Protein AF-A0A941ZJM2-F1 (afdb_monomer_lite)

pLDDT: mean 84.91, std 15.03, range [44.25, 97.56]

Radius of gyration: 16.62 Å; chains: 1; bounding box: 21×54×40 Å

Sequence (67 aa):
MKKNLRDEMPGVTAFIDSMRAAFGKEVIDSIIRRGMRGEPVFFAKENGIEVGTRFCVKRGDDEQVDS

Secondary structure (DSSP, 8-state):
----HHHH-HHHHHHHHHHHHHH-HHHHHHHHHHHHTT-TT-EEEETTEEEE---------------

Structure (mmCIF, N/CA/C/O backbone):
data_AF-A0A941ZJM2-F1
#
_entry.id   AF-A0A941ZJM2-F1
#
loop_
_atom_site.group_PDB
_atom_site.id
_atom_site.type_symbol
_atom_site.label_atom_id
_atom_site.label_alt_id
_atom_site.label_comp_id
_atom_site.label_asym_id
_atom_site.label_entity_id
_atom_site.label_seq_id
_atom_site.pdbx_PDB_ins_code
_atom_site.Cartn_x
_atom_site.Cartn_y
_atom_site.Cartn_z
_atom_site.occupancy
_atom_site.B_iso_or_equiv
_atom_site.auth_seq_id
_atom_site.auth_comp_id
_atom_site.auth_asym_id
_atom_site.auth_atom_id
_atom_site.pdbx_PDB_model_num
ATOM 1 N N . MET A 1 1 ? 0.634 -4.364 22.859 1.00 44.25 1 MET A N 1
ATOM 2 C CA . MET A 1 1 ? 0.463 -5.118 21.598 1.00 44.25 1 MET A CA 1
ATOM 3 C C . MET A 1 1 ? 0.513 -4.126 20.445 1.00 44.25 1 MET A C 1
ATOM 5 O O . MET A 1 1 ? -0.257 -3.175 20.475 1.00 44.25 1 MET A O 1
ATOM 9 N N . LYS A 1 2 ? 1.440 -4.271 19.486 1.00 50.88 2 LYS A N 1
ATOM 10 C CA . LYS A 1 2 ? 1.396 -3.483 18.241 1.00 50.88 2 LYS A CA 1
ATOM 11 C C . LYS A 1 2 ? 0.177 -3.974 17.464 1.00 50.88 2 LYS A C 1
ATOM 13 O O . LYS A 1 2 ? 0.167 -5.132 17.062 1.00 50.88 2 LYS A O 1
ATOM 18 N N . LYS A 1 3 ? -0.858 -3.144 17.336 1.00 57.91 3 LYS A N 1
ATOM 19 C CA . LYS A 1 3 ? -1.995 -3.458 16.469 1.00 57.91 3 LYS A CA 1
ATOM 20 C C . LYS A 1 3 ? -1.461 -3.653 15.050 1.00 57.91 3 LYS A C 1
ATOM 22 O O . LYS A 1 3 ? -0.644 -2.857 14.586 1.00 57.91 3 LYS A O 1
ATOM 27 N N . ASN A 1 4 ? -1.825 -4.761 14.412 1.00 78.06 4 ASN A N 1
ATOM 28 C CA . ASN A 1 4 ? -1.398 -5.015 13.046 1.00 78.06 4 ASN A CA 1
ATOM 29 C C . ASN A 1 4 ? -2.217 -4.113 12.128 1.00 78.06 4 A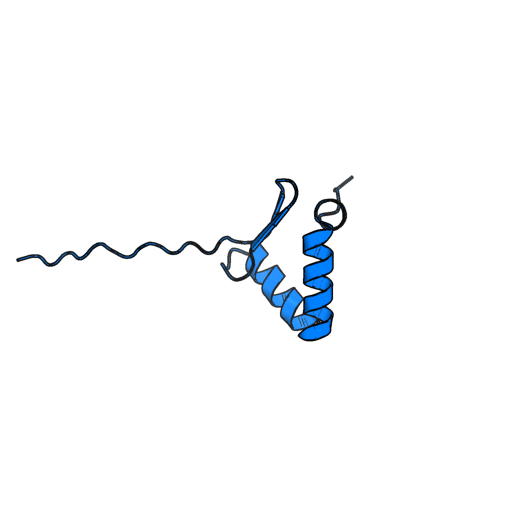SN A C 1
ATOM 31 O O . ASN A 1 4 ? -3.439 -4.205 12.108 1.00 78.06 4 ASN A O 1
ATOM 35 N N . LEU A 1 5 ? -1.542 -3.307 11.309 1.00 72.50 5 LEU A N 1
ATOM 36 C CA . LEU A 1 5 ? -2.181 -2.472 10.283 1.00 72.50 5 LEU A CA 1
ATOM 37 C C . LEU A 1 5 ? -3.124 -3.271 9.366 1.00 72.50 5 LEU A C 1
ATOM 39 O O . LEU A 1 5 ? -4.072 -2.712 8.831 1.00 72.50 5 LEU A O 1
ATOM 43 N N . ARG A 1 6 ? -2.891 -4.582 9.215 1.00 75.75 6 ARG A N 1
ATOM 44 C CA . ARG A 1 6 ? -3.768 -5.486 8.459 1.00 75.75 6 ARG A CA 1
ATOM 45 C C . ARG A 1 6 ? -5.156 -5.653 9.082 1.00 75.75 6 ARG A C 1
ATOM 47 O O . ARG A 1 6 ? -6.125 -5.754 8.341 1.00 75.75 6 ARG A O 1
ATOM 54 N N . ASP A 1 7 ? -5.245 -5.661 10.410 1.00 81.88 7 ASP A N 1
ATOM 55 C CA . ASP A 1 7 ? -6.510 -5.840 11.131 1.00 81.88 7 ASP A CA 1
ATOM 56 C C . ASP A 1 7 ? -7.310 -4.531 11.175 1.00 81.88 7 ASP A C 1
ATOM 58 O O . ASP A 1 7 ? -8.538 -4.542 11.183 1.00 81.88 7 ASP A O 1
ATOM 62 N N . GLU A 1 8 ? -6.619 -3.387 11.179 1.00 86.88 8 GLU A N 1
ATOM 63 C CA . GLU A 1 8 ? -7.261 -2.069 11.209 1.00 86.88 8 GLU A CA 1
ATOM 64 C C . GLU A 1 8 ? -7.624 -1.544 9.804 1.00 86.88 8 GLU A C 1
ATOM 66 O O . GLU A 1 8 ? -8.481 -0.665 9.681 1.00 86.88 8 GLU A O 1
ATOM 71 N N . MET A 1 9 ? -7.010 -2.105 8.752 1.00 92.50 9 MET A N 1
ATOM 72 C CA . MET A 1 9 ? -7.239 -1.751 7.345 1.00 92.50 9 MET A CA 1
ATOM 73 C C . MET A 1 9 ? -7.570 -2.989 6.479 1.00 92.50 9 MET A C 1
ATOM 75 O O . MET A 1 9 ? -6.767 -3.393 5.621 1.00 92.50 9 MET A O 1
ATOM 79 N N . PRO A 1 10 ? -8.723 -3.647 6.711 1.00 92.25 10 PRO A N 1
ATOM 80 C CA . PRO A 1 10 ? -9.070 -4.886 6.021 1.00 92.25 10 PRO A CA 1
ATOM 81 C C . PRO A 1 10 ? -9.324 -4.683 4.521 1.00 92.25 10 PRO A C 1
ATOM 83 O O . PRO A 1 10 ? -8.902 -5.518 3.718 1.00 92.25 10 PRO A O 1
ATOM 86 N N . GLY A 1 11 ? -9.956 -3.574 4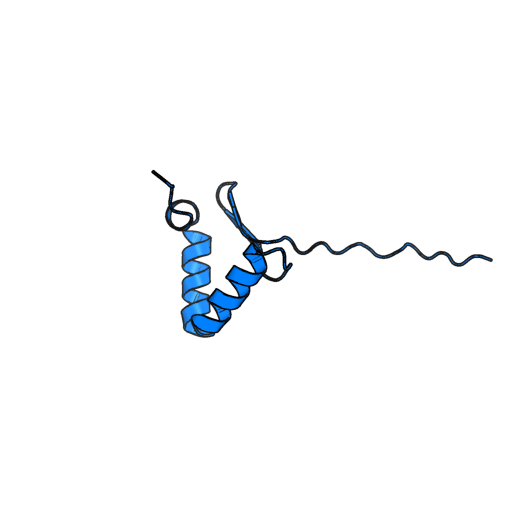.117 1.00 94.69 11 GLY A N 1
ATOM 87 C CA . GLY A 1 11 ? -10.239 -3.284 2.713 1.00 94.69 11 GLY A CA 1
ATOM 88 C C . GLY A 1 11 ? -8.965 -2.997 1.926 1.00 94.69 11 GLY A C 1
ATOM 89 O O . GLY A 1 11 ? -8.748 -3.567 0.855 1.00 94.69 11 GLY A O 1
ATOM 90 N N . VAL A 1 12 ? -8.065 -2.186 2.489 1.00 94.00 12 VAL A N 1
ATOM 91 C CA . VAL A 1 12 ? -6.758 -1.918 1.870 1.00 94.00 12 VAL A CA 1
ATOM 92 C C . VAL A 1 12 ? -5.911 -3.188 1.804 1.00 94.00 12 VAL A C 1
ATOM 94 O O . VAL A 1 12 ? -5.244 -3.423 0.798 1.00 94.00 12 VAL A O 1
ATOM 97 N N . THR A 1 13 ? -5.961 -4.048 2.824 1.00 93.12 13 THR A N 1
ATOM 98 C CA . THR A 1 13 ? -5.232 -5.325 2.811 1.00 93.12 13 THR A CA 1
ATOM 99 C C . THR A 1 13 ? -5.730 -6.247 1.698 1.00 93.12 13 THR A C 1
ATOM 101 O O . THR A 1 13 ? -4.914 -6.733 0.914 1.00 93.12 13 THR A O 1
ATOM 104 N N . ALA A 1 14 ? -7.049 -6.421 1.562 1.00 94.94 14 ALA A N 1
ATOM 105 C CA . ALA A 1 14 ? -7.644 -7.234 0.499 1.00 94.94 14 ALA A CA 1
ATOM 106 C C . ALA A 1 14 ? -7.331 -6.686 -0.907 1.00 94.94 14 ALA A C 1
ATOM 108 O O . ALA A 1 14 ? -7.050 -7.450 -1.838 1.00 94.94 14 ALA A O 1
ATOM 109 N N . PHE A 1 15 ? -7.320 -5.359 -1.060 1.00 94.25 15 PHE A N 1
ATOM 110 C CA . PHE A 1 15 ? -6.908 -4.710 -2.301 1.00 94.25 15 PHE A CA 1
ATOM 111 C C . PHE A 1 15 ? -5.444 -5.012 -2.638 1.00 94.25 15 PHE A C 1
ATOM 113 O O . PHE A 1 15 ? -5.148 -5.449 -3.750 1.00 94.25 15 PHE A O 1
ATOM 120 N N . ILE A 1 16 ? -4.531 -4.862 -1.673 1.00 94.00 16 ILE A N 1
ATOM 121 C CA . ILE A 1 16 ? -3.113 -5.183 -1.874 1.00 94.00 16 ILE A CA 1
ATOM 122 C C . ILE A 1 16 ? -2.941 -6.662 -2.234 1.00 94.00 16 ILE A C 1
ATOM 124 O O . ILE A 1 16 ? -2.162 -6.974 -3.130 1.00 94.00 16 ILE A O 1
ATOM 128 N N . ASP A 1 17 ? -3.651 -7.577 -1.576 1.00 94.94 17 ASP A N 1
ATOM 129 C CA . ASP A 1 17 ? -3.554 -9.007 -1.882 1.00 94.94 17 ASP A CA 1
ATOM 130 C C . ASP A 1 17 ? -4.029 -9.318 -3.310 1.00 94.94 17 ASP A C 1
ATOM 132 O O . ASP A 1 17 ? -3.367 -10.072 -4.027 1.00 94.94 17 ASP A O 1
ATOM 136 N N . SER A 1 18 ? -5.081 -8.643 -3.780 1.00 96.94 18 SER A N 1
ATOM 137 C CA . SER A 1 18 ? -5.530 -8.723 -5.177 1.00 96.94 18 SER A CA 1
ATOM 138 C C . SER A 1 18 ? -4.471 -8.189 -6.149 1.00 96.94 18 SER A C 1
ATOM 140 O O . SER A 1 18 ? -4.189 -8.811 -7.173 1.00 96.94 18 SER A O 1
ATOM 142 N N . MET A 1 19 ? -3.814 -7.074 -5.813 1.00 96.12 19 MET A N 1
ATOM 143 C CA . MET A 1 19 ? -2.711 -6.539 -6.617 1.00 96.12 19 MET A CA 1
ATOM 144 C C . MET A 1 19 ? -1.505 -7.484 -6.639 1.00 96.12 19 MET A C 1
ATOM 146 O O . MET A 1 19 ? -0.891 -7.662 -7.688 1.00 96.12 19 MET A O 1
ATOM 150 N N . ARG A 1 20 ? -1.156 -8.109 -5.507 1.00 96.50 20 ARG A N 1
ATOM 151 C CA . ARG A 1 20 ? -0.068 -9.098 -5.436 1.00 96.50 20 ARG A CA 1
ATOM 152 C C . ARG A 1 20 ? -0.365 -10.308 -6.316 1.00 96.50 20 ARG A C 1
ATOM 154 O O . ARG A 1 20 ? 0.555 -10.814 -6.952 1.00 96.50 20 ARG A O 1
ATOM 161 N N . ALA 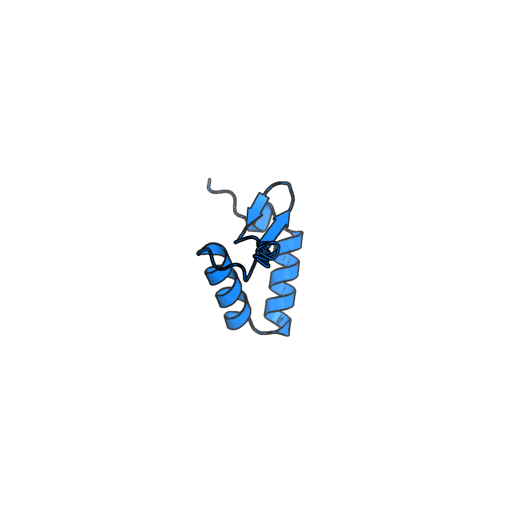A 1 21 ? -1.620 -10.754 -6.359 1.00 96.75 21 ALA A N 1
ATOM 162 C CA . ALA A 1 21 ? -2.046 -11.849 -7.222 1.00 96.75 21 ALA A CA 1
ATOM 163 C C . ALA A 1 21 ? -1.988 -11.470 -8.713 1.00 96.75 21 ALA A C 1
ATOM 165 O O . ALA A 1 21 ? -1.552 -12.278 -9.526 1.00 96.75 21 ALA A O 1
ATOM 166 N N . ALA A 1 22 ? -2.377 -10.241 -9.068 1.00 97.56 22 ALA A N 1
ATOM 167 C CA . ALA A 1 22 ? -2.421 -9.781 -10.457 1.00 97.56 22 ALA A CA 1
ATOM 168 C C . ALA A 1 22 ? -1.047 -9.381 -11.030 1.00 97.56 22 ALA A C 1
ATOM 170 O O . ALA A 1 22 ? -0.741 -9.694 -12.177 1.00 97.56 22 ALA A O 1
ATOM 171 N N . PHE A 1 23 ? -0.220 -8.686 -10.246 1.00 95.38 23 PHE A N 1
ATOM 172 C CA . PHE A 1 23 ? 1.033 -8.063 -10.706 1.00 95.38 23 PHE A CA 1
ATOM 173 C C . PHE A 1 23 ? 2.293 -8.695 -10.107 1.00 95.38 23 PHE A C 1
ATOM 175 O O . PHE A 1 23 ? 3.410 -8.333 -10.472 1.00 95.38 23 PHE A O 1
ATOM 182 N N . GLY A 1 24 ? 2.125 -9.637 -9.181 1.00 96.94 24 GLY A N 1
ATOM 183 C CA . GLY A 1 24 ? 3.216 -10.272 -8.461 1.00 96.94 24 GLY A CA 1
ATOM 184 C C . GLY A 1 24 ? 3.528 -9.583 -7.134 1.00 96.94 24 GLY A C 1
ATOM 185 O O . GLY A 1 24 ? 3.571 -8.356 -7.001 1.00 96.94 24 GLY A O 1
ATOM 186 N N . LYS A 1 25 ? 3.795 -10.413 -6.126 1.00 95.94 25 LYS A N 1
ATOM 187 C CA . LYS A 1 25 ? 4.037 -9.972 -4.751 1.00 95.94 25 LYS A CA 1
ATOM 188 C C . LYS A 1 25 ? 5.229 -9.021 -4.622 1.00 95.94 25 LYS A C 1
ATOM 190 O O . LYS A 1 25 ? 5.123 -8.009 -3.936 1.00 95.94 25 LYS A O 1
ATOM 195 N N . GLU A 1 26 ? 6.344 -9.331 -5.276 1.00 96.44 26 GLU A N 1
ATOM 196 C CA . GLU A 1 26 ? 7.593 -8.573 -5.124 1.00 96.44 26 GLU A CA 1
ATOM 197 C C . GLU A 1 26 ? 7.478 -7.138 -5.655 1.00 96.44 26 GLU A C 1
ATOM 199 O O . GLU A 1 26 ? 7.963 -6.198 -5.021 1.00 96.44 26 GLU A O 1
ATOM 204 N N . VAL A 1 27 ? 6.766 -6.950 -6.771 1.00 96.31 27 VAL A N 1
ATOM 205 C CA . VAL A 1 27 ? 6.524 -5.629 -7.371 1.00 96.31 27 VAL A CA 1
ATOM 206 C C . VAL A 1 27 ? 5.695 -4.761 -6.428 1.00 96.31 27 VAL A C 1
ATOM 208 O O . VAL A 1 27 ? 6.090 -3.643 -6.090 1.00 96.31 27 VAL A O 1
ATOM 211 N N . ILE A 1 28 ? 4.572 -5.298 -5.951 1.00 96.50 28 ILE A N 1
ATOM 212 C CA . ILE A 1 28 ? 3.654 -4.572 -5.070 1.00 96.50 28 ILE A CA 1
ATOM 213 C C . ILE A 1 28 ? 4.300 -4.273 -3.717 1.00 96.50 28 ILE A C 1
ATOM 215 O O . ILE A 1 28 ? 4.231 -3.141 -3.236 1.00 96.50 28 ILE A O 1
ATOM 219 N N . ASP A 1 29 ? 5.001 -5.240 -3.125 1.00 94.94 29 ASP A N 1
ATOM 220 C CA . ASP A 1 29 ? 5.698 -5.024 -1.858 1.00 94.94 29 ASP A CA 1
ATOM 221 C C . ASP A 1 29 ? 6.824 -3.983 -1.993 1.00 94.94 29 ASP A C 1
ATOM 223 O O . ASP A 1 29 ? 7.082 -3.231 -1.051 1.00 94.94 29 ASP A O 1
ATOM 227 N N . SER A 1 30 ? 7.496 -3.900 -3.147 1.00 96.69 30 SER A N 1
ATOM 228 C CA . SER A 1 30 ? 8.493 -2.856 -3.423 1.00 96.69 30 SER A CA 1
ATOM 229 C C . SER A 1 30 ? 7.862 -1.459 -3.461 1.00 96.69 30 SER A C 1
ATOM 231 O O . SER A 1 30 ? 8.337 -0.548 -2.778 1.00 96.69 30 SER A O 1
ATOM 233 N N . ILE A 1 31 ? 6.748 -1.296 -4.181 1.00 94.94 31 ILE A N 1
ATOM 234 C CA . ILE A 1 31 ? 6.010 -0.026 -4.276 1.00 94.94 31 ILE A CA 1
ATOM 235 C C . ILE A 1 31 ? 5.523 0.431 -2.895 1.00 94.94 31 ILE A C 1
ATOM 237 O O . ILE A 1 31 ? 5.733 1.584 -2.522 1.00 94.94 31 ILE A O 1
ATOM 241 N N . ILE A 1 32 ? 4.951 -0.476 -2.098 1.00 93.75 32 ILE A N 1
ATOM 242 C CA . ILE A 1 32 ? 4.493 -0.161 -0.738 1.00 93.75 32 ILE A CA 1
ATOM 243 C C . ILE A 1 32 ? 5.668 0.287 0.135 1.00 93.75 32 ILE A C 1
ATOM 245 O O . ILE A 1 32 ? 5.575 1.319 0.797 1.00 93.75 32 ILE A O 1
ATOM 249 N N . ARG A 1 33 ? 6.800 -0.434 0.122 1.00 94.12 33 ARG A N 1
ATOM 250 C CA . ARG A 1 33 ? 7.993 -0.045 0.900 1.00 94.12 33 ARG A CA 1
ATOM 251 C C . ARG A 1 33 ? 8.521 1.331 0.501 1.00 94.12 33 ARG A C 1
ATOM 253 O O . ARG A 1 33 ? 8.907 2.101 1.376 1.00 94.12 33 ARG A O 1
ATOM 260 N N . ARG A 1 34 ? 8.535 1.650 -0.794 1.00 94.81 34 ARG A N 1
ATOM 261 C CA . ARG A 1 34 ? 8.911 2.979 -1.300 1.00 94.81 34 ARG A CA 1
ATOM 262 C C . ARG A 1 34 ? 7.934 4.052 -0.818 1.00 94.81 34 ARG A C 1
ATOM 264 O O . ARG A 1 34 ? 8.372 5.059 -0.268 1.00 94.81 34 ARG A O 1
ATOM 271 N N . GLY A 1 35 ? 6.632 3.771 -0.893 1.00 93.19 35 GLY A N 1
ATOM 272 C CA . GLY A 1 35 ? 5.563 4.590 -0.316 1.00 93.19 35 GLY A CA 1
ATOM 273 C C . GLY A 1 35 ? 5.774 4.921 1.155 1.00 93.19 35 GLY A C 1
ATOM 274 O O . GLY A 1 35 ? 5.697 6.076 1.562 1.00 93.19 35 GLY A O 1
ATOM 275 N N . MET A 1 36 ? 6.098 3.904 1.951 1.00 91.50 36 MET A N 1
ATOM 276 C CA . MET A 1 36 ? 6.382 4.039 3.383 1.00 91.50 36 MET A CA 1
ATOM 277 C C . MET A 1 36 ? 7.676 4.803 3.685 1.00 91.50 36 MET A C 1
ATOM 279 O O . MET A 1 36 ? 7.837 5.308 4.792 1.00 91.50 36 MET A O 1
ATOM 283 N N . ARG A 1 37 ? 8.603 4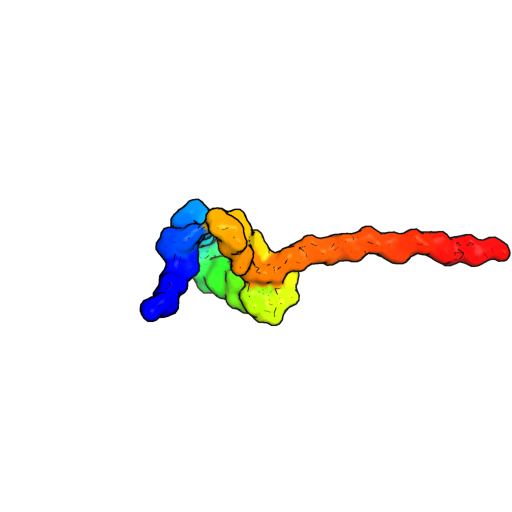.887 2.723 1.00 94.12 37 ARG A N 1
ATOM 284 C CA . ARG A 1 37 ? 9.887 5.595 2.845 1.00 94.12 37 ARG A CA 1
ATOM 285 C C . ARG A 1 37 ? 9.831 7.067 2.424 1.00 94.12 37 ARG A C 1
ATOM 287 O O . ARG A 1 37 ? 10.871 7.717 2.446 1.00 94.12 37 ARG A O 1
ATOM 294 N N . GLY A 1 38 ? 8.667 7.595 2.050 1.00 91.69 38 GLY A N 1
ATOM 295 C CA . GLY A 1 38 ? 8.536 8.994 1.628 1.00 91.69 38 GLY A CA 1
ATOM 296 C C . GLY A 1 38 ? 8.402 9.193 0.118 1.00 91.69 38 GLY A C 1
ATOM 297 O O . GLY A 1 38 ? 8.275 10.327 -0.332 1.00 91.69 38 GLY A O 1
ATOM 298 N N . GLU A 1 39 ? 8.441 8.130 -0.689 1.00 93.62 39 GLU A N 1
ATOM 299 C CA . GLU A 1 39 ? 8.223 8.267 -2.130 1.00 93.62 39 GLU A CA 1
ATOM 300 C C . GLU A 1 39 ? 6.714 8.300 -2.417 1.00 93.62 39 GLU A C 1
ATOM 302 O O . GLU A 1 39 ? 5.997 7.415 -1.949 1.00 93.62 39 GLU A O 1
ATOM 307 N N . PRO A 1 40 ? 6.192 9.258 -3.202 1.00 93.56 40 PRO A N 1
ATOM 308 C CA . PRO A 1 40 ? 4.756 9.418 -3.434 1.00 93.56 40 PRO A CA 1
ATOM 309 C C . PRO A 1 40 ? 4.217 8.411 -4.470 1.00 93.56 40 PRO A C 1
ATOM 311 O O . PRO A 1 40 ? 3.599 8.776 -5.463 1.00 93.56 40 PRO A O 1
ATOM 314 N N . VAL A 1 41 ? 4.494 7.124 -4.259 1.00 93.69 41 VAL A N 1
ATOM 315 C CA . VAL A 1 41 ? 4.124 6.011 -5.153 1.00 93.69 41 VAL A CA 1
ATOM 316 C C . VAL A 1 41 ? 3.045 5.103 -4.567 1.00 93.69 41 VAL A C 1
ATOM 318 O O . VAL A 1 41 ? 2.460 4.298 -5.286 1.00 93.69 41 VAL A O 1
ATOM 321 N N . PHE A 1 42 ? 2.779 5.215 -3.266 1.00 93.56 42 PHE A N 1
ATOM 322 C CA . PHE A 1 42 ? 1.730 4.464 -2.586 1.00 93.56 42 PHE A CA 1
ATOM 323 C C . PHE A 1 42 ? 1.190 5.274 -1.412 1.00 93.56 42 PHE A C 1
ATOM 325 O O . PHE A 1 42 ? 1.961 5.716 -0.559 1.00 93.56 42 PHE A O 1
ATOM 332 N N . PHE A 1 43 ? -0.131 5.431 -1.373 1.00 93.81 43 PHE A N 1
ATOM 333 C CA . PHE A 1 43 ? -0.879 6.048 -0.286 1.00 93.81 43 PHE A CA 1
ATOM 334 C C . PHE A 1 43 ? -2.217 5.329 -0.123 1.00 93.81 43 PHE A C 1
ATOM 336 O O . PHE A 1 43 ? -2.908 5.080 -1.110 1.00 93.81 43 PHE A O 1
ATOM 343 N N . ALA A 1 44 ? -2.600 5.038 1.116 1.00 93.06 44 ALA A N 1
ATOM 344 C CA . ALA A 1 44 ? -3.898 4.477 1.451 1.00 93.06 44 ALA A CA 1
ATOM 345 C C . ALA A 1 44 ? -4.422 5.083 2.756 1.00 93.06 44 ALA A C 1
ATOM 347 O O . ALA A 1 44 ? -3.646 5.380 3.667 1.00 93.06 44 ALA A O 1
ATOM 348 N N . LYS A 1 45 ? -5.744 5.247 2.849 1.00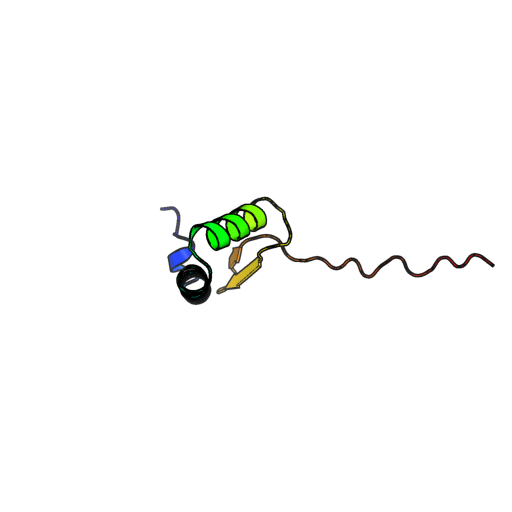 93.75 45 LYS A N 1
ATOM 349 C CA . LYS A 1 45 ? -6.424 5.701 4.062 1.00 93.75 45 LYS A CA 1
ATOM 350 C C . LYS A 1 45 ? -7.684 4.882 4.296 1.00 93.75 45 LYS A C 1
ATOM 352 O O . LYS A 1 45 ? -8.542 4.828 3.424 1.00 93.75 45 LYS A O 1
ATOM 357 N N . GLU A 1 46 ? -7.808 4.296 5.478 1.00 93.44 46 GLU A N 1
ATOM 358 C CA . GLU A 1 46 ? -8.974 3.511 5.894 1.00 93.44 46 GLU A CA 1
ATOM 359 C C . GLU A 1 46 ? -9.153 3.654 7.409 1.00 93.44 46 GLU A C 1
ATOM 361 O O . GLU A 1 46 ? -8.167 3.703 8.137 1.00 93.44 46 GLU A O 1
ATOM 366 N N . ASN A 1 47 ? -10.392 3.782 7.895 1.00 90.38 47 ASN A N 1
ATOM 367 C CA . ASN A 1 47 ? -10.702 3.903 9.332 1.00 90.38 47 ASN A CA 1
ATOM 368 C C . ASN A 1 47 ? -9.920 5.008 10.080 1.00 90.38 47 ASN A C 1
ATOM 370 O O . ASN A 1 47 ? -9.631 4.893 11.267 1.00 90.38 47 ASN A O 1
ATOM 374 N N . GLY A 1 48 ? -9.555 6.090 9.382 1.00 88.62 48 GLY A N 1
ATOM 375 C CA . GLY A 1 48 ? -8.744 7.179 9.942 1.00 88.62 48 GLY A CA 1
ATOM 376 C C . GLY A 1 48 ? -7.241 6.884 10.030 1.00 88.62 48 GLY A C 1
ATOM 377 O O . GLY A 1 48 ? -6.484 7.768 10.421 1.00 88.62 48 GLY A O 1
ATOM 378 N N . ILE A 1 49 ? -6.801 5.695 9.617 1.00 89.25 49 ILE A N 1
ATOM 379 C CA . ILE A 1 49 ? -5.396 5.294 9.537 1.00 89.25 49 ILE A CA 1
ATOM 380 C C . ILE A 1 49 ? -4.879 5.591 8.138 1.00 89.25 49 ILE A C 1
ATOM 382 O O . ILE A 1 49 ? -5.541 5.303 7.142 1.00 89.25 49 ILE A O 1
ATOM 386 N N . GLU A 1 50 ? -3.689 6.177 8.070 1.00 91.94 50 GLU A N 1
ATOM 387 C CA . GLU A 1 50 ? -3.023 6.561 6.829 1.00 91.94 50 GLU A CA 1
ATOM 388 C C . GLU A 1 50 ? -1.701 5.804 6.694 1.00 91.94 50 GLU A C 1
ATOM 390 O O . GLU A 1 50 ? -0.946 5.672 7.658 1.00 91.94 50 GLU A O 1
ATOM 395 N N . VAL A 1 51 ? -1.426 5.301 5.491 1.00 90.00 51 VAL A N 1
ATOM 396 C CA . VAL A 1 51 ? -0.240 4.501 5.170 1.00 90.00 51 VAL A CA 1
ATOM 397 C C . VAL A 1 51 ? 0.368 5.013 3.870 1.00 90.00 51 VAL A C 1
ATOM 399 O O . VAL A 1 51 ? -0.342 5.240 2.891 1.00 90.00 51 VAL A O 1
ATOM 402 N N . GLY A 1 52 ? 1.692 5.153 3.848 1.00 91.75 52 GLY A N 1
ATOM 403 C CA . GLY A 1 52 ? 2.445 5.616 2.687 1.00 91.75 52 GLY A CA 1
ATOM 404 C C . GLY A 1 52 ? 2.502 7.139 2.555 1.00 91.75 52 GLY A C 1
ATOM 405 O O . GLY A 1 52 ? 2.221 7.875 3.499 1.00 91.75 52 GLY A O 1
ATOM 406 N N . THR A 1 53 ? 2.891 7.612 1.373 1.00 94.31 53 THR A N 1
ATOM 407 C CA . THR A 1 53 ? 3.151 9.030 1.107 1.00 94.31 53 THR A CA 1
ATOM 408 C C . THR A 1 53 ? 2.176 9.560 0.076 1.00 94.31 53 THR A C 1
ATOM 410 O O . THR A 1 53 ? 2.086 9.045 -1.039 1.00 94.31 53 THR A O 1
ATOM 413 N N . ARG A 1 54 ? 1.455 10.622 0.444 1.00 91.69 54 ARG A N 1
ATOM 414 C CA . ARG A 1 54 ? 0.520 11.304 -0.453 1.00 91.69 54 ARG A CA 1
ATOM 415 C C . ARG A 1 54 ? 1.248 11.873 -1.663 1.00 91.69 54 ARG A C 1
ATOM 417 O O . ARG A 1 54 ? 2.282 12.522 -1.523 1.00 91.69 54 ARG A O 1
ATOM 424 N N . PHE A 1 55 ? 0.641 11.713 -2.832 1.00 87.62 55 PHE A N 1
ATOM 425 C CA . PHE A 1 55 ? 1.039 12.473 -4.006 1.00 87.62 55 PHE A CA 1
ATOM 426 C C . PHE A 1 55 ? 0.635 13.936 -3.802 1.00 87.62 55 PHE A C 1
ATOM 428 O O . PHE A 1 55 ? -0.554 14.259 -3.799 1.00 87.62 55 PHE A O 1
ATOM 435 N N . CYS A 1 56 ? 1.607 14.820 -3.573 1.00 76.56 56 CYS A N 1
ATOM 436 C CA . CYS A 1 56 ? 1.370 16.256 -3.610 1.00 76.56 56 CYS A CA 1
ATOM 437 C C . CYS A 1 56 ? 1.681 16.765 -5.021 1.00 76.56 56 CYS A C 1
ATOM 439 O O . CYS A 1 56 ? 2.831 16.822 -5.447 1.00 76.56 56 CYS A O 1
ATOM 441 N N . VAL A 1 57 ? 0.642 17.147 -5.762 1.00 68.38 57 VAL A N 1
ATOM 442 C CA . VAL A 1 57 ? 0.837 18.026 -6.916 1.00 68.38 57 VAL A CA 1
ATOM 443 C C . VAL A 1 57 ? 1.053 19.412 -6.332 1.00 68.38 57 VAL A C 1
ATOM 445 O O . VAL A 1 57 ? 0.113 20.014 -5.811 1.00 68.38 57 VAL A O 1
ATOM 448 N N . LYS A 1 58 ? 2.281 19.928 -6.385 1.00 62.75 58 LYS A N 1
ATOM 449 C CA . LYS A 1 58 ? 2.441 21.381 -6.341 1.00 62.75 58 LYS A CA 1
ATOM 450 C C . LYS A 1 58 ? 1.719 21.886 -7.587 1.00 62.75 58 LYS A C 1
ATOM 452 O O . LYS A 1 58 ? 2.151 21.564 -8.691 1.00 62.75 58 LYS A O 1
ATOM 457 N N . ARG A 1 59 ? 0.579 22.575 -7.434 1.00 59.84 59 ARG A N 1
ATOM 458 C CA . ARG A 1 59 ? 0.105 23.446 -8.519 1.00 59.84 59 ARG A CA 1
ATOM 459 C C . ARG A 1 59 ? 1.300 24.349 -8.814 1.00 59.84 59 ARG A C 1
ATOM 461 O O . ARG A 1 59 ? 1.808 24.956 -7.874 1.00 59.84 59 ARG A O 1
ATOM 468 N N . GLY A 1 60 ? 1.840 24.247 -10.024 1.00 57.19 60 GLY A N 1
ATOM 469 C CA . GLY A 1 60 ? 3.069 24.937 -10.390 1.00 57.19 60 GLY A CA 1
ATOM 470 C C . GLY A 1 60 ? 2.932 26.425 -10.116 1.00 57.19 60 GLY A C 1
ATOM 471 O O . GLY A 1 60 ? 1.848 26.972 -10.286 1.00 57.19 60 GLY A O 1
ATOM 472 N N . ASP A 1 61 ? 4.008 27.022 -9.620 1.00 59.62 61 ASP A N 1
ATOM 473 C CA . ASP A 1 61 ? 4.588 28.245 -10.170 1.00 59.62 61 ASP A CA 1
ATOM 474 C C . ASP A 1 61 ? 3.619 28.997 -11.106 1.00 59.62 61 ASP A C 1
ATOM 476 O O . ASP A 1 61 ? 3.638 28.806 -12.323 1.00 59.62 61 ASP A O 1
ATOM 480 N N . ASP A 1 62 ? 2.729 29.805 -10.521 1.00 57.38 62 ASP A N 1
ATOM 481 C CA . ASP A 1 62 ? 1.964 30.819 -11.243 1.00 57.38 62 ASP A CA 1
ATOM 482 C C . ASP A 1 62 ? 2.976 31.765 -11.916 1.00 57.38 62 ASP A C 1
ATOM 484 O O . ASP A 1 62 ? 3.565 32.636 -11.281 1.00 57.38 62 ASP A O 1
ATOM 488 N N . GLU A 1 63 ? 3.253 31.477 -13.185 1.00 56.50 63 GLU A N 1
ATOM 489 C CA . GLU A 1 63 ? 3.711 32.351 -14.262 1.00 56.50 63 GLU A CA 1
ATOM 490 C C . GLU A 1 63 ? 4.176 33.759 -13.830 1.00 56.50 63 GLU A C 1
ATOM 492 O O . GLU A 1 63 ? 3.426 34.733 -13.875 1.00 56.50 63 GLU A O 1
ATOM 497 N N . GLN A 1 64 ? 5.459 33.897 -13.478 1.00 54.84 64 GLN A N 1
ATOM 498 C CA . GLN A 1 64 ? 6.149 35.182 -13.614 1.00 54.84 64 GLN A CA 1
ATOM 499 C C . GLN A 1 64 ? 6.486 35.387 -15.097 1.00 54.84 64 GLN A C 1
ATOM 501 O O . GLN A 1 64 ? 7.578 35.060 -15.556 1.00 54.84 64 GLN A O 1
ATOM 506 N N . VAL A 1 65 ? 5.531 35.925 -15.855 1.00 62.16 65 VAL A N 1
ATOM 507 C CA . VAL A 1 65 ? 5.845 36.728 -17.042 1.00 62.16 65 VAL A CA 1
ATOM 508 C C . VAL A 1 65 ? 6.052 38.150 -16.535 1.00 62.16 65 VAL A C 1
ATOM 510 O O . VAL A 1 65 ? 5.113 38.932 -16.406 1.00 62.16 65 VAL A O 1
ATOM 513 N N . ASP A 1 66 ? 7.294 38.443 -16.155 1.00 55.50 66 ASP A N 1
ATOM 514 C CA . ASP A 1 66 ? 7.760 39.819 -15.993 1.00 55.50 66 ASP A CA 1
ATOM 515 C C . ASP A 1 66 ? 7.667 40.506 -17.367 1.00 55.50 66 ASP A C 1
ATOM 517 O O . ASP A 1 66 ? 8.095 39.934 -18.376 1.00 55.50 66 ASP A O 1
ATOM 521 N N . SER A 1 67 ? 7.009 41.665 -17.414 1.00 60.38 67 SER A N 1
ATOM 522 C CA . SER A 1 67 ? 6.782 42.473 -18.624 1.00 60.38 67 SER A CA 1
ATOM 523 C C . SER A 1 67 ? 7.655 43.713 -18.607 1.00 60.38 67 SER A C 1
ATOM 525 O O . SER A 1 67 ? 7.716 44.357 -17.538 1.00 60.38 67 SER A O 1
#

Foldseek 3Di:
DPPPPCVQCVPVVVVLV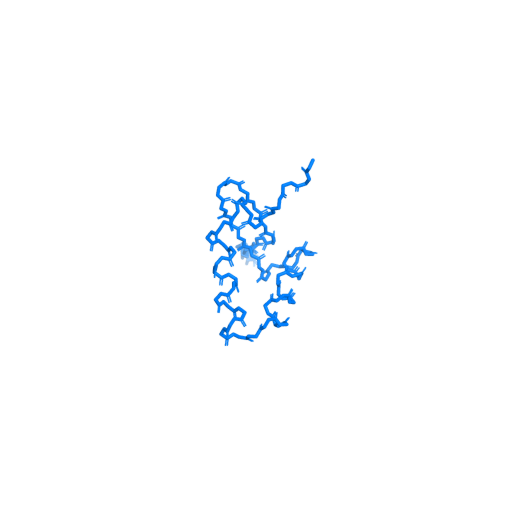VCCVVPNVVVSVVQQVCQQVANCSDWDDDPNDIGGHHDDDPPDDDDPPPD